Protein AF-A0A7J4J0I2-F1 (afdb_monomer_lite)

Structure (mmCIF, N/CA/C/O backbone):
data_AF-A0A7J4J0I2-F1
#
_entry.id   AF-A0A7J4J0I2-F1
#
loop_
_atom_site.group_PDB
_atom_site.id
_atom_site.type_symbol
_atom_site.label_atom_id
_atom_site.label_alt_id
_atom_site.label_comp_id
_atom_site.label_asym_id
_atom_site.label_entity_id
_atom_site.label_seq_id
_atom_site.pdbx_PDB_ins_code
_atom_site.Cartn_x
_atom_site.Cartn_y
_atom_site.Cartn_z
_atom_site.occupancy
_atom_site.B_iso_or_equiv
_atom_site.auth_seq_id
_atom_site.auth_comp_id
_atom_site.auth_asym_id
_atom_site.auth_atom_id
_atom_site.pdbx_PDB_model_num
ATOM 1 N N . MET A 1 1 ? 25.455 -8.891 -52.100 1.00 64.12 1 MET A N 1
ATOM 2 C CA . MET A 1 1 ? 26.441 -8.818 -51.002 1.00 64.12 1 MET A CA 1
ATOM 3 C C . MET A 1 1 ? 26.200 -7.499 -50.297 1.00 64.12 1 MET A C 1
ATOM 5 O O . MET A 1 1 ? 26.222 -6.482 -50.978 1.00 64.12 1 MET A O 1
ATOM 9 N N . ALA A 1 2 ? 25.825 -7.516 -49.017 1.00 68.25 2 ALA A N 1
ATOM 10 C CA . ALA A 1 2 ? 25.670 -6.274 -48.261 1.00 68.25 2 ALA A CA 1
ATOM 11 C C . ALA A 1 2 ? 27.054 -5.639 -48.069 1.00 68.25 2 ALA A C 1
ATOM 13 O O . ALA A 1 2 ? 28.023 -6.358 -47.836 1.00 68.25 2 ALA A O 1
ATOM 14 N N . ASP A 1 3 ? 27.136 -4.319 -48.219 1.00 88.50 3 ASP A N 1
ATOM 15 C CA . ASP A 1 3 ? 28.369 -3.560 -48.009 1.00 88.50 3 ASP A CA 1
ATOM 16 C C . ASP A 1 3 ? 28.854 -3.735 -46.558 1.00 88.50 3 ASP A C 1
ATOM 18 O O . ASP A 1 3 ? 28.046 -3.763 -45.625 1.00 88.50 3 ASP A O 1
ATOM 22 N N . GLU A 1 4 ? 30.166 -3.864 -46.360 1.00 89.50 4 GLU A N 1
ATOM 23 C CA . GLU A 1 4 ? 30.788 -4.048 -45.042 1.00 89.50 4 GLU A CA 1
ATOM 24 C C . GLU A 1 4 ? 30.343 -2.969 -44.040 1.00 89.50 4 GLU A C 1
ATOM 26 O O . GLU A 1 4 ? 30.040 -3.268 -42.885 1.00 89.50 4 GLU A O 1
ATOM 31 N N . LYS A 1 5 ? 30.187 -1.722 -44.495 1.00 89.56 5 LYS A N 1
ATOM 32 C CA . LYS A 1 5 ? 29.739 -0.600 -43.662 1.00 89.56 5 LYS A CA 1
ATOM 33 C C . LYS A 1 5 ? 28.273 -0.736 -43.268 1.00 89.56 5 LYS A C 1
ATOM 35 O O . LYS A 1 5 ? 27.906 -0.353 -42.159 1.00 89.56 5 LYS A O 1
ATOM 40 N N . ILE A 1 6 ? 27.442 -1.297 -44.149 1.00 91.31 6 ILE A N 1
ATOM 41 C CA . ILE A 1 6 ? 26.028 -1.573 -43.864 1.00 91.3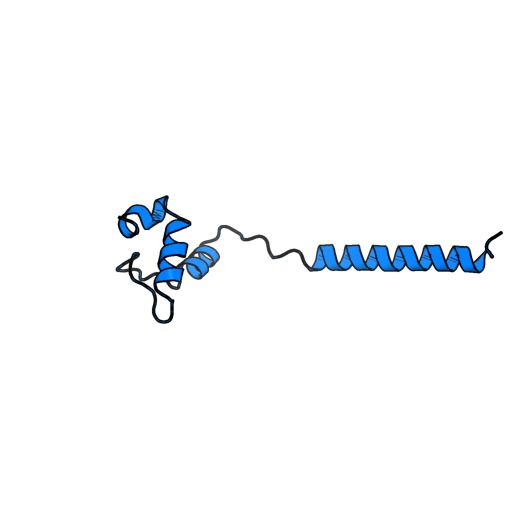1 6 ILE A CA 1
ATOM 42 C C . ILE A 1 6 ? 25.923 -2.666 -42.799 1.00 91.31 6 ILE A C 1
ATOM 44 O O . ILE A 1 6 ? 25.152 -2.521 -41.854 1.00 91.31 6 ILE A O 1
ATOM 48 N N . LEU A 1 7 ? 26.730 -3.724 -42.905 1.00 91.06 7 LEU A N 1
ATOM 49 C CA . LEU A 1 7 ? 26.774 -4.777 -41.889 1.00 91.06 7 LEU A CA 1
ATOM 50 C C . LEU A 1 7 ? 27.216 -4.218 -40.531 1.00 91.06 7 LEU A C 1
ATOM 52 O O . LEU A 1 7 ? 26.537 -4.452 -39.532 1.00 91.06 7 LEU A O 1
ATOM 56 N N . ILE A 1 8 ? 28.283 -3.415 -40.493 1.00 93.31 8 ILE A N 1
ATOM 57 C CA . ILE A 1 8 ? 28.759 -2.767 -39.261 1.00 93.31 8 ILE A CA 1
ATOM 58 C C . ILE A 1 8 ? 27.673 -1.872 -38.648 1.00 93.31 8 ILE A C 1
ATOM 60 O O . ILE A 1 8 ? 27.433 -1.946 -37.443 1.00 93.31 8 ILE A O 1
ATOM 64 N N . ALA A 1 9 ? 26.980 -1.066 -39.457 1.00 93.38 9 ALA A N 1
ATOM 65 C CA . ALA A 1 9 ? 25.915 -0.189 -38.977 1.00 93.38 9 ALA A CA 1
ATOM 66 C C . ALA A 1 9 ? 24.741 -0.973 -38.367 1.00 93.38 9 ALA A C 1
ATOM 68 O O . ALA A 1 9 ? 24.218 -0.581 -37.324 1.00 93.38 9 ALA A O 1
ATOM 69 N N . ILE A 1 10 ? 24.360 -2.102 -38.971 1.00 94.56 10 ILE A N 1
ATOM 70 C CA . ILE A 1 10 ? 23.297 -2.974 -38.451 1.00 94.56 10 ILE A CA 1
ATOM 71 C C . ILE A 1 10 ? 23.701 -3.572 -37.101 1.00 94.56 10 ILE A C 1
ATOM 73 O O . ILE A 1 10 ? 22.921 -3.509 -36.150 1.00 94.56 10 ILE A O 1
ATOM 77 N N . PHE A 1 11 ? 24.917 -4.112 -36.983 1.00 94.56 11 PHE A N 1
ATOM 78 C CA . PHE A 1 11 ? 25.388 -4.690 -35.721 1.00 94.56 11 PHE A CA 1
ATOM 79 C C . PHE A 1 11 ? 25.531 -3.639 -34.618 1.00 94.56 11 PHE A C 1
ATOM 81 O O . PHE A 1 11 ? 25.089 -3.873 -33.494 1.00 94.56 11 PHE A O 1
ATOM 88 N N . ALA A 1 12 ? 26.088 -2.468 -34.934 1.00 94.25 12 ALA A N 1
ATOM 89 C CA . ALA A 1 12 ? 26.209 -1.369 -33.981 1.00 94.25 12 ALA A CA 1
ATOM 90 C C . ALA A 1 12 ? 24.832 -0.872 -33.511 1.00 94.25 12 ALA A C 1
ATOM 92 O O . ALA A 1 12 ? 24.629 -0.658 -32.316 1.00 94.25 12 ALA A O 1
ATOM 93 N N . GLY A 1 13 ? 23.868 -0.755 -34.4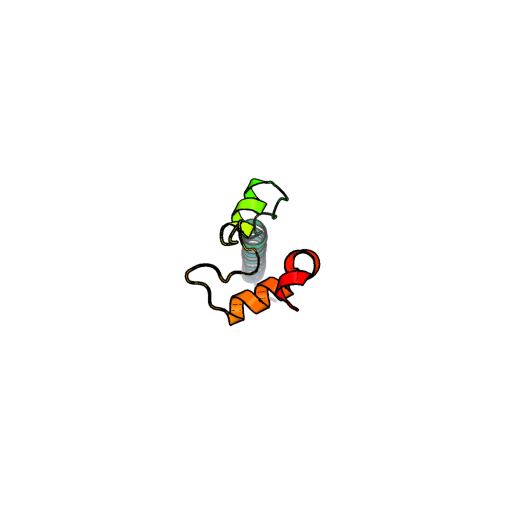29 1.00 95.69 13 GLY A N 1
ATOM 94 C CA . GLY A 1 13 ? 22.490 -0.388 -34.107 1.00 95.69 13 GLY A CA 1
ATOM 95 C C . GLY A 1 13 ? 21.804 -1.418 -33.209 1.00 95.69 13 GLY A C 1
ATOM 96 O O . GLY A 1 13 ? 21.226 -1.053 -32.187 1.00 95.69 13 GLY A O 1
ATOM 97 N N . ALA A 1 14 ? 21.918 -2.708 -33.535 1.00 94.62 14 ALA A N 1
ATOM 98 C CA . ALA A 1 14 ? 21.349 -3.783 -32.724 1.00 94.62 14 ALA A CA 1
ATOM 99 C C . ALA A 1 14 ? 21.955 -3.824 -31.312 1.00 94.62 14 ALA A C 1
ATOM 101 O O . ALA A 1 14 ? 21.227 -3.989 -30.333 1.00 94.62 14 ALA A O 1
ATOM 102 N N . LEU A 1 15 ? 23.270 -3.616 -31.192 1.00 96.12 15 LEU A N 1
ATOM 103 C CA . LEU A 1 15 ? 23.962 -3.579 -29.905 1.00 96.12 15 LEU A CA 1
ATOM 104 C C . LEU A 1 15 ? 23.529 -2.375 -29.057 1.00 96.12 15 LEU A C 1
ATOM 106 O O . LEU A 1 15 ? 23.268 -2.530 -27.867 1.00 96.12 15 LEU A O 1
ATOM 110 N N . ALA A 1 16 ? 23.396 -1.193 -29.667 1.00 95.94 16 ALA A N 1
ATOM 111 C CA . ALA A 1 16 ? 22.932 0.011 -28.980 1.00 95.94 16 ALA A CA 1
ATOM 112 C C . ALA A 1 16 ? 21.491 -0.141 -28.464 1.00 95.94 16 ALA A C 1
ATOM 114 O O . ALA A 1 16 ? 21.211 0.183 -27.311 1.00 95.94 16 ALA A O 1
ATOM 115 N N . ILE A 1 17 ? 20.591 -0.694 -29.284 1.00 95.44 17 ILE A N 1
ATOM 116 C CA . ILE A 1 17 ? 19.203 -0.963 -28.884 1.00 95.44 17 ILE A CA 1
ATOM 117 C C . ILE A 1 17 ? 19.165 -2.006 -27.760 1.00 95.44 17 ILE A C 1
ATOM 119 O O . ILE A 1 17 ? 18.486 -1.795 -26.757 1.00 95.44 17 ILE A O 1
ATOM 123 N N . GLY A 1 18 ? 19.926 -3.097 -27.883 1.00 94.44 18 GLY A N 1
ATOM 124 C CA . GLY A 1 18 ? 20.013 -4.129 -26.848 1.00 94.44 18 GLY A CA 1
ATOM 125 C C . GLY A 1 18 ? 20.519 -3.581 -25.510 1.00 94.44 18 GLY A C 1
ATOM 126 O O . GLY A 1 18 ? 19.920 -3.847 -24.469 1.00 94.44 18 GLY A O 1
ATOM 127 N N . ALA A 1 19 ? 21.567 -2.755 -25.534 1.00 94.81 19 ALA A N 1
ATOM 128 C CA . ALA A 1 19 ? 22.093 -2.096 -24.341 1.00 94.81 19 ALA A CA 1
ATOM 129 C C . ALA A 1 19 ? 21.066 -1.144 -23.707 1.00 94.81 19 ALA A C 1
ATOM 131 O O . ALA A 1 19 ? 20.918 -1.127 -22.486 1.00 94.81 19 ALA A O 1
ATOM 132 N N . MET A 1 20 ? 20.317 -0.398 -24.524 1.00 93.19 20 MET A N 1
ATOM 133 C CA . MET A 1 20 ? 19.267 0.497 -24.042 1.00 93.19 20 MET A CA 1
ATOM 134 C C . MET A 1 20 ? 18.143 -0.281 -23.343 1.00 93.19 20 MET A C 1
ATOM 136 O O . MET A 1 20 ? 17.761 0.067 -22.228 1.00 93.19 20 MET A O 1
ATOM 140 N N . VAL A 1 21 ? 17.654 -1.369 -23.945 1.00 92.88 21 VAL A N 1
ATOM 141 C CA . VAL A 1 21 ? 16.609 -2.220 -23.346 1.00 92.88 21 VAL A CA 1
ATOM 142 C C . VAL A 1 21 ? 17.070 -2.815 -22.013 1.00 92.88 21 VAL A C 1
ATOM 144 O O . VAL A 1 21 ? 16.315 -2.791 -21.039 1.00 92.88 21 VAL A O 1
ATOM 147 N N . LEU A 1 22 ? 18.310 -3.306 -21.938 1.00 90.62 22 LEU A N 1
ATOM 148 C CA . LEU A 1 22 ? 18.874 -3.855 -20.701 1.00 90.62 22 LEU A CA 1
ATOM 149 C C . LEU A 1 22 ? 19.005 -2.793 -19.607 1.00 90.62 22 LEU A C 1
ATOM 151 O O . LEU A 1 22 ? 18.643 -3.052 -18.461 1.00 90.62 22 LEU A O 1
ATOM 155 N N . PHE A 1 23 ? 19.476 -1.596 -19.961 1.00 91.75 23 PHE A N 1
ATOM 156 C CA . PHE A 1 23 ? 19.618 -0.488 -19.023 1.00 91.75 23 PHE A CA 1
ATOM 157 C C . PHE A 1 23 ? 18.272 -0.090 -18.407 1.00 91.75 23 PHE A C 1
ATOM 159 O O . PHE A 1 23 ? 18.152 -0.045 -17.185 1.00 91.75 23 PHE A O 1
ATOM 166 N N . PHE A 1 24 ? 17.241 0.128 -19.230 1.00 88.19 24 PHE A N 1
ATOM 167 C 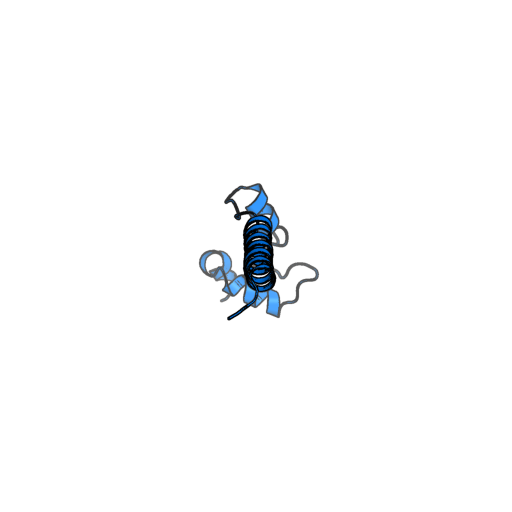CA . PHE A 1 24 ? 15.908 0.467 -18.724 1.00 88.19 24 PHE A CA 1
ATOM 168 C C . PHE A 1 24 ? 15.285 -0.673 -17.910 1.00 88.19 24 PHE A C 1
ATOM 170 O O . PHE A 1 24 ? 14.675 -0.412 -16.878 1.00 88.19 24 PHE A O 1
ATOM 177 N N . SER A 1 25 ? 15.492 -1.933 -18.304 1.00 85.94 25 SER A N 1
ATOM 178 C CA . SER A 1 25 ? 14.976 -3.085 -17.550 1.00 85.94 25 SER A CA 1
ATOM 179 C C . SER A 1 25 ? 15.584 -3.200 -16.148 1.00 85.94 25 SER A C 1
ATOM 181 O O . SER A 1 25 ? 14.878 -3.553 -15.207 1.00 85.94 25 SER A O 1
ATOM 183 N N . LEU A 1 26 ? 16.875 -2.882 -15.989 1.00 83.44 26 LEU A N 1
ATOM 184 C CA . LEU A 1 26 ? 17.520 -2.831 -14.673 1.00 83.44 26 LEU A CA 1
ATOM 185 C C . LEU A 1 26 ? 17.096 -1.596 -13.870 1.00 83.44 26 LEU A C 1
ATOM 187 O O . LEU A 1 26 ? 16.847 -1.701 -12.675 1.00 83.44 26 LEU A O 1
ATOM 191 N N . ALA A 1 27 ? 17.017 -0.433 -14.516 1.00 81.50 27 ALA A N 1
ATOM 192 C CA . ALA A 1 27 ? 16.703 0.827 -13.847 1.00 81.50 27 ALA A CA 1
ATOM 193 C C . ALA A 1 27 ? 15.237 0.928 -13.393 1.00 81.50 27 ALA A C 1
ATOM 195 O O . ALA A 1 27 ? 14.929 1.706 -12.498 1.00 81.50 27 ALA A O 1
ATOM 196 N N . SER A 1 28 ? 14.326 0.180 -14.020 1.00 77.00 28 SER A N 1
ATOM 197 C CA . SER A 1 28 ? 12.886 0.208 -13.729 1.00 77.00 28 SER A CA 1
ATOM 198 C C . SER A 1 28 ? 12.409 -0.931 -12.828 1.00 77.00 28 SER A C 1
ATOM 200 O O . SER A 1 28 ? 11.204 -1.175 -12.760 1.00 77.00 28 SER A O 1
ATOM 202 N N . GLN A 1 29 ? 13.305 -1.648 -12.143 1.00 74.69 29 GLN A N 1
ATOM 203 C CA . GLN A 1 29 ? 12.849 -2.589 -11.124 1.00 74.69 29 GLN A CA 1
ATOM 204 C C . GLN A 1 29 ? 12.239 -1.791 -9.963 1.00 74.69 29 GLN A C 1
ATOM 206 O O . GLN A 1 29 ? 12.942 -0.966 -9.380 1.00 74.69 29 GLN A O 1
ATOM 211 N N . PRO A 1 30 ? 10.946 -1.986 -9.636 1.00 71.38 30 PRO A N 1
ATOM 212 C CA . PRO A 1 30 ? 10.379 -1.364 -8.452 1.00 71.38 30 PRO A CA 1
ATOM 213 C C . PRO A 1 30 ? 11.156 -1.852 -7.232 1.00 71.38 30 PRO A C 1
ATOM 215 O O . PRO A 1 30 ? 11.541 -3.027 -7.176 1.00 71.38 30 PRO A O 1
ATOM 218 N N . ASP A 1 31 ? 11.372 -0.963 -6.262 1.00 77.44 31 ASP A N 1
ATOM 219 C CA . ASP A 1 31 ? 11.955 -1.359 -4.986 1.00 77.44 31 ASP A CA 1
ATOM 220 C C . ASP A 1 31 ? 11.161 -2.544 -4.437 1.00 77.44 31 ASP A C 1
ATOM 222 O O . ASP A 1 31 ? 9.927 -2.522 -4.352 1.00 77.44 31 ASP A O 1
ATOM 226 N N . LYS A 1 32 ? 11.874 -3.627 -4.121 1.00 75.88 32 LYS A N 1
ATOM 227 C CA . LYS A 1 32 ? 11.246 -4.813 -3.556 1.00 75.88 32 LYS A CA 1
ATOM 228 C C . LYS A 1 32 ? 10.572 -4.390 -2.254 1.00 75.88 32 LYS A C 1
ATOM 230 O O . LYS A 1 32 ? 11.249 -3.905 -1.352 1.00 75.88 32 LYS A O 1
ATOM 235 N N . LEU A 1 33 ? 9.257 -4.593 -2.147 1.00 79.06 33 LEU A N 1
ATOM 236 C CA . LEU A 1 33 ? 8.546 -4.339 -0.897 1.00 79.06 33 LEU A CA 1
ATOM 237 C C . LEU A 1 33 ? 9.169 -5.204 0.206 1.00 79.06 33 LEU A C 1
ATOM 239 O O . LEU A 1 33 ? 9.086 -6.435 0.176 1.00 79.06 33 LEU A O 1
ATOM 243 N N . GLU A 1 34 ? 9.824 -4.559 1.164 1.00 85.94 34 GLU A N 1
ATOM 244 C CA . GLU A 1 34 ? 10.364 -5.231 2.338 1.00 85.94 34 GLU A CA 1
ATOM 245 C C . GLU A 1 34 ? 9.291 -5.323 3.423 1.00 85.94 34 GLU A C 1
ATOM 247 O O . GLU A 1 34 ? 8.526 -4.382 3.643 1.00 85.94 34 GLU A O 1
ATOM 252 N N . ASN A 1 35 ? 9.238 -6.448 4.136 1.00 85.19 35 ASN A N 1
ATOM 253 C CA . ASN A 1 35 ? 8.338 -6.594 5.276 1.00 85.19 35 ASN A CA 1
ATOM 254 C C . ASN A 1 35 ? 8.947 -5.895 6.500 1.00 85.19 35 ASN A C 1
ATOM 256 O O . ASN A 1 35 ? 9.591 -6.522 7.341 1.00 85.19 35 ASN A O 1
ATOM 260 N N . THR A 1 36 ? 8.800 -4.572 6.546 1.00 89.94 36 THR A N 1
ATOM 261 C CA . THR A 1 36 ? 9.264 -3.725 7.645 1.00 89.94 36 THR A CA 1
ATOM 262 C C . THR A 1 36 ? 8.077 -3.078 8.361 1.00 89.94 36 THR A C 1
ATOM 264 O O . THR A 1 36 ? 7.046 -2.818 7.732 1.00 89.94 36 THR A O 1
ATOM 267 N N . PRO A 1 37 ? 8.217 -2.730 9.655 1.00 89.56 37 PRO A N 1
ATOM 268 C CA . PRO A 1 37 ? 7.179 -1.996 10.380 1.00 89.56 37 PRO A CA 1
ATOM 269 C C . PRO A 1 37 ? 6.777 -0.674 9.707 1.00 89.56 37 PRO A C 1
ATOM 271 O O . PRO A 1 37 ? 5.614 -0.287 9.757 1.00 89.56 37 PRO A O 1
ATOM 274 N N . SER A 1 38 ? 7.721 0.008 9.048 1.00 89.50 38 SER A N 1
ATOM 275 C CA . SER A 1 38 ? 7.448 1.263 8.336 1.00 89.50 38 SER A CA 1
ATOM 276 C C . SER A 1 38 ? 6.573 1.050 7.099 1.00 89.50 38 SER A C 1
ATOM 278 O O . SER A 1 38 ? 5.622 1.804 6.894 1.00 89.50 38 SER A O 1
ATOM 280 N N . ASN A 1 39 ? 6.845 0.006 6.310 1.00 87.12 39 ASN A N 1
ATOM 281 C CA . ASN A 1 39 ? 6.042 -0.322 5.131 1.00 87.12 39 ASN A CA 1
ATOM 282 C C . ASN A 1 39 ? 4.638 -0.781 5.525 1.00 87.12 39 ASN A C 1
ATOM 284 O O . ASN A 1 39 ? 3.662 -0.350 4.917 1.00 87.12 39 ASN A O 1
ATOM 288 N N . TYR A 1 40 ? 4.530 -1.585 6.586 1.00 85.38 40 TYR A N 1
ATOM 289 C CA . TYR A 1 40 ? 3.236 -1.963 7.148 1.00 85.38 40 TYR A CA 1
ATOM 290 C C . TYR A 1 40 ? 2.429 -0.724 7.555 1.00 85.38 40 TYR A C 1
ATOM 292 O O . TYR A 1 40 ? 1.309 -0.548 7.088 1.00 85.38 40 TYR A O 1
ATOM 300 N N . ALA A 1 41 ? 3.028 0.184 8.333 1.00 86.44 41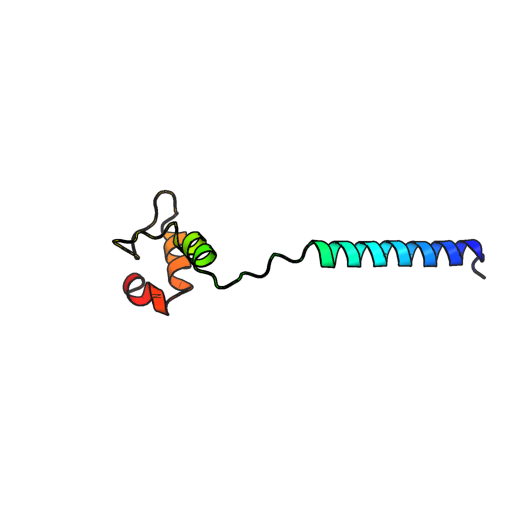 ALA A N 1
ATOM 301 C CA . ALA A 1 41 ? 2.355 1.397 8.791 1.00 86.44 41 ALA A CA 1
ATOM 302 C C . ALA A 1 41 ? 1.890 2.301 7.639 1.00 86.44 41 ALA A C 1
ATOM 304 O O . ALA A 1 41 ? 0.826 2.901 7.739 1.00 86.44 41 ALA A O 1
ATOM 305 N N . GLN A 1 42 ? 2.648 2.396 6.540 1.00 86.00 42 GLN A N 1
ATOM 306 C CA . GLN A 1 42 ?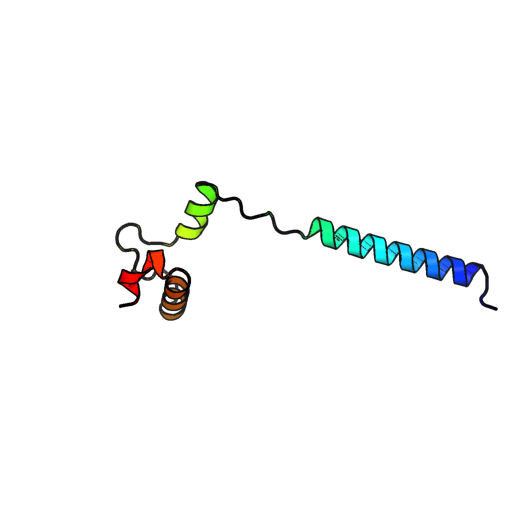 2.211 3.144 5.355 1.00 86.00 42 GLN A CA 1
ATOM 307 C C . GLN A 1 42 ? 0.975 2.512 4.707 1.00 86.00 42 GLN A C 1
ATOM 309 O O . GLN A 1 42 ? 0.021 3.226 4.393 1.00 86.00 42 GLN A O 1
ATOM 314 N N . LEU A 1 43 ? 0.973 1.188 4.542 1.00 83.19 43 LEU A N 1
ATOM 315 C CA . LEU A 1 43 ? -0.116 0.452 3.896 1.00 83.19 43 LEU A CA 1
ATOM 316 C C . LEU A 1 43 ? -1.395 0.431 4.737 1.00 83.19 43 LEU A C 1
ATOM 318 O O . LEU A 1 43 ? -2.484 0.467 4.173 1.00 83.19 43 LEU A O 1
ATOM 322 N N . THR A 1 44 ? -1.271 0.443 6.064 1.00 85.75 44 THR A N 1
ATOM 323 C CA . THR A 1 44 ? -2.414 0.478 6.987 1.00 85.75 44 THR A CA 1
ATOM 324 C C . THR A 1 44 ? -2.748 1.889 7.479 1.00 85.75 44 THR A C 1
ATOM 326 O O . THR A 1 44 ? -3.621 2.050 8.321 1.00 85.75 44 THR A O 1
ATOM 329 N N . SER A 1 45 ? -2.064 2.934 6.999 1.00 85.88 45 SER A N 1
ATOM 330 C CA . SER A 1 45 ? -2.170 4.302 7.549 1.00 85.88 45 SER A CA 1
ATOM 331 C C . SER A 1 45 ? -3.563 4.923 7.448 1.00 85.88 45 SER A C 1
ATOM 333 O O . SER A 1 45 ? -3.891 5.832 8.209 1.00 85.88 45 SER A O 1
ATOM 335 N N . LYS A 1 46 ? -4.369 4.458 6.491 1.00 82.50 46 LYS A N 1
ATOM 336 C CA . LYS A 1 46 ? -5.744 4.922 6.295 1.00 82.50 46 LYS A CA 1
ATOM 337 C C . LYS A 1 46 ? -6.759 4.142 7.120 1.00 82.50 46 LYS A C 1
ATOM 339 O O . LYS A 1 46 ? -7.902 4.573 7.200 1.00 82.50 46 LYS A O 1
ATOM 344 N N . GLU A 1 47 ? -6.371 3.013 7.702 1.00 88.12 47 GLU A N 1
ATOM 345 C CA . GLU A 1 47 ? -7.265 2.227 8.544 1.00 88.12 47 GLU A CA 1
ATOM 346 C C . GLU A 1 47 ? -7.603 3.015 9.808 1.00 88.12 47 GLU A C 1
ATOM 348 O O . GLU A 1 47 ? -6.739 3.652 10.414 1.00 88.12 47 GLU A O 1
ATOM 353 N N . ASN A 1 48 ? -8.870 2.970 10.212 1.00 87.56 48 ASN A N 1
ATOM 354 C CA . ASN A 1 48 ? -9.262 3.504 11.502 1.00 87.56 48 ASN A CA 1
ATOM 355 C C . ASN A 1 48 ? -8.829 2.498 12.591 1.00 87.56 48 ASN A C 1
ATOM 357 O O . ASN A 1 48 ? -9.285 1.354 12.571 1.00 87.56 48 ASN A O 1
ATOM 361 N N . PRO A 1 49 ? -7.949 2.892 13.531 1.00 85.06 49 PRO A N 1
ATOM 362 C CA . PRO A 1 49 ? -7.432 1.986 14.555 1.00 85.06 49 PRO A CA 1
ATOM 363 C C . PRO A 1 49 ? -8.502 1.524 15.552 1.00 85.06 49 PRO A C 1
ATOM 365 O O . PRO A 1 49 ? -8.335 0.471 16.164 1.00 85.06 49 PRO A O 1
ATOM 368 N N . ASP A 1 50 ? -9.586 2.288 15.704 1.00 90.00 50 ASP A N 1
ATOM 369 C CA . ASP A 1 50 ? -10.683 1.978 16.623 1.00 90.00 50 ASP A CA 1
ATOM 370 C C . ASP A 1 50 ? -11.792 1.153 15.948 1.00 90.00 50 ASP A C 1
ATOM 372 O O . ASP A 1 50 ? -12.538 0.444 16.623 1.00 90.00 50 ASP A O 1
ATOM 376 N N . ASP A 1 51 ? -11.899 1.232 14.617 1.00 92.00 51 ASP A N 1
ATOM 377 C CA . ASP A 1 51 ? -12.870 0.486 13.815 1.00 92.00 51 ASP A CA 1
ATOM 378 C C . ASP A 1 51 ? -12.286 0.140 12.444 1.00 92.00 51 ASP A C 1
ATOM 380 O O . ASP A 1 51 ? -12.368 0.901 11.481 1.00 92.00 51 ASP A O 1
ATOM 384 N N . ILE A 1 52 ? -11.729 -1.061 12.353 1.00 90.75 52 ILE A N 1
ATOM 385 C CA . ILE A 1 52 ? -11.088 -1.575 11.144 1.00 90.75 52 ILE A CA 1
ATOM 386 C C . ILE A 1 52 ? -12.056 -1.745 9.956 1.00 90.75 52 ILE A C 1
ATOM 388 O O . ILE A 1 52 ? -11.618 -1.854 8.811 1.00 90.75 52 ILE A O 1
ATOM 392 N N . CYS A 1 53 ? -13.367 -1.752 10.210 1.00 93.06 53 CYS A N 1
ATOM 393 C CA . CYS A 1 53 ? -14.392 -1.872 9.180 1.00 93.06 53 CYS A CA 1
ATOM 394 C C . CYS A 1 53 ? -14.846 -0.506 8.644 1.00 93.06 53 CYS A C 1
ATOM 396 O O . CYS A 1 53 ? -15.428 -0.438 7.558 1.00 93.06 53 CYS A O 1
ATOM 398 N N . ALA A 1 54 ? -14.562 0.586 9.362 1.00 95.12 54 ALA A N 1
ATOM 399 C CA . ALA A 1 54 ? -14.965 1.927 8.965 1.00 95.12 54 ALA A CA 1
ATOM 400 C C . ALA A 1 54 ? -14.292 2.358 7.656 1.00 95.12 54 ALA A C 1
ATOM 402 O O . ALA A 1 54 ? -13.078 2.244 7.488 1.00 95.12 54 ALA A O 1
ATOM 403 N N . VAL A 1 55 ? -15.092 2.920 6.746 1.00 94.19 55 VAL A N 1
ATOM 404 C CA . VAL A 1 55 ? -14.587 3.523 5.507 1.00 94.19 55 VAL A CA 1
ATOM 405 C C . VAL A 1 55 ? -13.735 4.750 5.865 1.00 94.19 55 VAL A C 1
ATOM 407 O O . VAL A 1 55 ? -14.248 5.673 6.509 1.00 94.19 55 VAL A O 1
ATOM 410 N N . PRO A 1 56 ? -12.456 4.806 5.452 1.00 91.06 56 PRO A N 1
ATOM 411 C CA . PRO A 1 56 ? -11.603 5.956 5.724 1.00 91.06 56 PRO A CA 1
ATOM 412 C C . PRO A 1 56 ? -12.127 7.236 5.066 1.00 91.06 56 PRO A C 1
ATOM 414 O O . PRO A 1 56 ? -12.731 7.207 3.992 1.00 91.06 56 PRO A O 1
ATOM 417 N N . ALA A 1 57 ? -11.849 8.389 5.678 1.00 89.00 57 ALA A N 1
ATOM 418 C CA . ALA A 1 57 ? -12.273 9.677 5.137 1.00 89.00 57 ALA A CA 1
ATOM 419 C C . ALA A 1 57 ? -11.719 9.905 3.717 1.00 89.00 57 ALA A C 1
ATOM 421 O O . ALA A 1 57 ? -10.511 9.841 3.487 1.00 89.00 57 ALA A O 1
ATOM 422 N N . GLY A 1 58 ? -12.612 10.209 2.772 1.00 88.38 58 GLY A N 1
ATOM 423 C CA . GLY A 1 58 ? -12.258 10.447 1.370 1.00 88.38 58 GLY A CA 1
ATOM 424 C C . GLY A 1 58 ? -12.056 9.184 0.527 1.00 88.38 58 GLY A C 1
ATOM 425 O O . GLY A 1 58 ? -11.698 9.314 -0.641 1.00 88.38 58 GLY A O 1
ATOM 426 N N . THR A 1 59 ? -12.288 7.994 1.085 1.00 89.75 59 THR A N 1
ATOM 427 C CA . THR A 1 59 ? -12.316 6.728 0.340 1.00 89.75 59 THR A CA 1
ATOM 428 C C . THR A 1 59 ? -13.748 6.401 -0.079 1.00 89.75 59 THR A C 1
ATOM 430 O O . THR A 1 59 ? -14.691 6.624 0.682 1.00 89.75 59 THR A O 1
ATOM 433 N N . ASP A 1 60 ? -13.916 5.867 -1.287 1.00 93.81 60 ASP A N 1
ATOM 434 C CA . ASP A 1 60 ? -15.209 5.373 -1.751 1.00 93.81 60 ASP A CA 1
ATOM 435 C C . ASP A 1 60 ? -15.613 4.079 -1.002 1.00 93.81 60 ASP A C 1
ATOM 437 O O . ASP A 1 60 ? -14.782 3.180 -0.839 1.00 93.81 60 ASP A O 1
ATOM 441 N N . PRO A 1 61 ? -16.867 3.941 -0.530 1.00 93.88 61 PRO A N 1
ATOM 442 C CA . PRO A 1 61 ? -17.293 2.750 0.203 1.00 93.88 61 PRO A CA 1
ATOM 443 C C . PRO A 1 61 ? -17.213 1.440 -0.593 1.00 93.88 61 PRO A C 1
ATOM 445 O O . PRO A 1 61 ? -16.933 0.394 -0.002 1.00 93.88 61 PRO A O 1
ATOM 448 N N . GLU A 1 62 ? -17.460 1.457 -1.908 1.00 93.25 62 GLU A N 1
ATOM 449 C CA . GLU A 1 62 ? -17.385 0.243 -2.729 1.00 93.25 62 GLU A CA 1
ATOM 450 C C . GLU A 1 62 ? -15.930 -0.179 -2.941 1.00 93.25 62 GLU A C 1
ATOM 452 O O . GLU A 1 62 ? -15.609 -1.365 -2.823 1.00 93.25 62 GLU A O 1
ATOM 457 N N . GLU A 1 63 ? -15.038 0.787 -3.163 1.00 91.50 63 GLU A N 1
ATOM 458 C CA . GLU A 1 63 ? -13.590 0.563 -3.203 1.00 91.50 63 GLU A CA 1
ATOM 459 C C . GLU A 1 63 ? -13.074 -0.003 -1.872 1.00 91.50 63 GLU A C 1
ATOM 461 O O . GLU A 1 63 ? -12.315 -0.976 -1.859 1.00 91.50 63 GLU A O 1
ATOM 466 N N . TRP A 1 64 ? -13.539 0.535 -0.739 1.00 92.25 64 TRP A N 1
ATOM 467 C CA . TRP A 1 64 ? -13.163 0.017 0.575 1.00 92.25 64 TRP A CA 1
ATOM 468 C C . TRP A 1 64 ? -13.628 -1.426 0.769 1.00 92.25 64 TR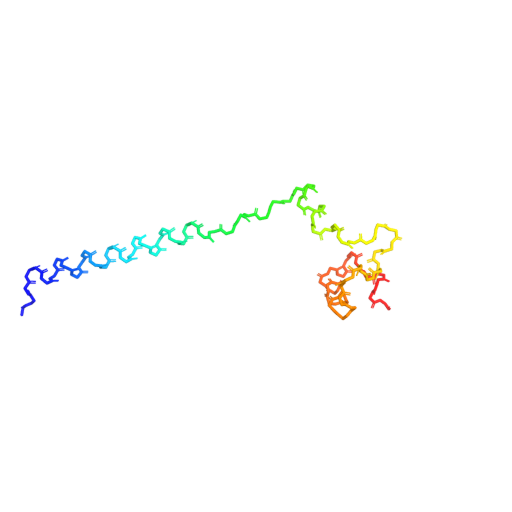P A C 1
ATOM 470 O O . TRP A 1 64 ? -12.846 -2.276 1.187 1.00 92.25 64 TRP A O 1
ATOM 480 N N . LYS A 1 65 ? -14.861 -1.756 0.373 1.00 92.00 65 LYS A N 1
ATOM 481 C CA . LYS A 1 65 ? -15.364 -3.135 0.433 1.00 92.00 65 LYS A CA 1
ATOM 482 C C . LYS A 1 65 ? -14.519 -4.100 -0.406 1.00 92.00 65 LYS A C 1
ATOM 484 O O . LYS A 1 65 ? -14.265 -5.225 0.025 1.00 92.00 65 LYS A O 1
ATOM 489 N N . GLN A 1 66 ? -14.054 -3.672 -1.581 1.00 91.06 66 GLN A N 1
ATOM 490 C CA . GLN A 1 66 ? -13.136 -4.467 -2.404 1.00 91.06 66 GLN A CA 1
ATOM 491 C C . GLN A 1 66 ? -11.762 -4.638 -1.740 1.00 91.06 66 GLN A C 1
ATOM 493 O O . GLN A 1 66 ? -11.208 -5.738 -1.781 1.00 91.06 66 GLN A O 1
ATOM 498 N N . HIS A 1 67 ? -11.231 -3.593 -1.096 1.00 89.69 67 HIS A N 1
ATOM 499 C CA . HIS A 1 67 ? -9.992 -3.672 -0.318 1.00 89.69 67 HIS A CA 1
ATOM 500 C C . HIS A 1 67 ? -10.106 -4.682 0.832 1.00 89.69 67 HIS A C 1
ATOM 502 O O . HIS A 1 67 ? -9.240 -5.545 0.979 1.00 89.69 67 HIS A O 1
ATOM 508 N N . LEU A 1 68 ? -11.197 -4.627 1.602 1.00 91.88 68 LEU A N 1
ATOM 509 C CA . LEU A 1 68 ? -11.454 -5.571 2.692 1.00 91.88 68 LEU A CA 1
ATOM 510 C C . LEU A 1 68 ? -11.503 -7.022 2.177 1.00 91.88 68 LEU A C 1
ATOM 512 O O . LEU A 1 68 ? -10.937 -7.925 2.790 1.00 91.88 68 LEU A O 1
ATOM 516 N N . GLY A 1 69 ? -12.094 -7.244 0.999 1.00 90.75 69 GLY A N 1
ATOM 517 C CA . GLY A 1 69 ? -12.142 -8.554 0.340 1.00 90.75 69 GLY A CA 1
ATOM 518 C C . GLY A 1 69 ? -10.782 -9.127 -0.085 1.00 90.75 69 GLY A C 1
ATOM 519 O O . GLY A 1 69 ? -10.689 -10.329 -0.328 1.00 90.75 69 GLY A O 1
ATOM 520 N N . HIS A 1 70 ? -9.726 -8.309 -0.159 1.00 90.50 70 HIS A N 1
ATOM 521 C CA . HIS A 1 70 ? -8.370 -8.757 -0.506 1.00 90.50 70 HIS A CA 1
ATOM 522 C C . HIS A 1 70 ? -7.651 -9.460 0.658 1.00 90.50 70 HIS A C 1
ATOM 524 O O . HIS A 1 70 ? -6.771 -10.288 0.421 1.00 90.50 70 HIS A O 1
ATOM 530 N N . HIS A 1 71 ? -8.038 -9.153 1.903 1.00 87.56 71 HIS A N 1
ATOM 531 C CA . HIS A 1 71 ? -7.465 -9.723 3.129 1.00 87.56 71 HIS A CA 1
ATOM 532 C C . HIS A 1 71 ? -8.573 -10.257 4.054 1.00 87.56 71 HIS A C 1
ATOM 534 O O . HIS A 1 71 ? -8.804 -9.714 5.140 1.00 87.56 71 HIS A O 1
ATOM 540 N N . PRO A 1 72 ? -9.298 -11.310 3.633 1.00 87.19 72 PRO A N 1
ATOM 541 C CA . PRO A 1 72 ? -10.427 -11.849 4.390 1.00 87.19 72 PRO A CA 1
ATOM 542 C C . PRO A 1 72 ? -10.009 -12.457 5.735 1.00 87.19 72 PRO A C 1
ATOM 544 O O . PRO A 1 72 ? -10.833 -12.570 6.631 1.00 87.19 72 PRO A O 1
ATOM 547 N N . ASP A 1 73 ? -8.738 -12.818 5.907 1.00 91.12 73 ASP A N 1
ATOM 548 C CA . ASP A 1 73 ? -8.156 -13.252 7.179 1.00 91.12 73 ASP A CA 1
ATOM 549 C C . ASP A 1 73 ? -8.099 -12.122 8.219 1.00 91.12 73 ASP A C 1
ATOM 551 O O . ASP A 1 73 ? -8.331 -12.359 9.403 1.00 91.12 73 ASP A O 1
ATOM 555 N N . LYS A 1 74 ? -7.832 -10.890 7.774 1.00 87.81 74 LYS A N 1
ATOM 556 C CA . LYS A 1 74 ? -7.770 -9.694 8.624 1.00 87.81 74 LYS A CA 1
ATOM 557 C C . LYS A 1 74 ? -9.146 -9.058 8.824 1.00 87.81 74 LYS A C 1
ATOM 559 O O . LYS A 1 74 ? -9.459 -8.599 9.920 1.00 87.81 74 LYS A O 1
ATOM 564 N N . TYR A 1 75 ? -9.962 -9.034 7.773 1.00 92.56 75 TYR A N 1
ATOM 565 C CA . TYR A 1 75 ? -11.218 -8.283 7.725 1.00 92.56 75 TYR A CA 1
ATOM 566 C C . TYR A 1 75 ? -12.471 -9.164 7.734 1.00 92.56 75 TYR A C 1
ATOM 568 O O . TYR A 1 75 ? -13.534 -8.689 7.346 1.00 92.56 75 TYR A O 1
ATOM 576 N N . ALA A 1 76 ? -12.376 -10.424 8.178 1.00 92.56 76 ALA A N 1
ATOM 577 C CA . ALA A 1 76 ? -13.509 -11.357 8.223 1.00 92.56 76 ALA A CA 1
ATOM 578 C C . ALA A 1 76 ? -14.763 -10.717 8.840 1.00 92.56 76 ALA A C 1
ATOM 580 O O . ALA A 1 76 ? -15.816 -10.702 8.216 1.00 92.56 76 ALA A O 1
ATOM 581 N N . GLN A 1 77 ? -14.604 -10.076 10.002 1.00 91.88 77 GLN A N 1
ATOM 582 C CA . GLN A 1 77 ? -15.681 -9.401 10.737 1.00 91.88 77 GLN A CA 1
ATOM 583 C C . GLN A 1 77 ? -16.305 -8.192 10.014 1.00 91.88 77 GLN A C 1
ATOM 585 O O . GLN A 1 77 ? -17.346 -7.702 10.433 1.00 91.88 77 GLN A O 1
ATOM 590 N N . CYS A 1 78 ? -15.667 -7.683 8.957 1.00 92.31 78 CYS A N 1
ATOM 591 C CA . CYS A 1 78 ? -16.143 -6.537 8.182 1.00 92.31 78 CYS A CA 1
ATOM 592 C C . CYS A 1 78 ? -16.915 -6.940 6.919 1.00 92.31 78 CYS A C 1
ATOM 594 O O . CYS A 1 78 ? -17.459 -6.074 6.234 1.00 92.31 78 CYS A O 1
ATOM 596 N N . LEU A 1 79 ? -16.899 -8.228 6.564 1.00 84.31 79 LEU A N 1
ATOM 597 C CA . LEU A 1 79 ? -17.473 -8.764 5.327 1.00 84.31 79 LEU A CA 1
ATOM 598 C C . LEU A 1 79 ? -18.727 -9.621 5.565 1.00 84.31 79 LEU A C 1
ATOM 600 O O . LEU A 1 79 ? -19.277 -10.146 4.594 1.00 84.31 79 LEU A O 1
ATOM 604 N N . GLU A 1 80 ? -19.148 -9.763 6.825 1.00 69.19 80 GLU A N 1
ATOM 605 C CA . GLU A 1 80 ? -20.362 -10.480 7.245 1.00 69.19 80 GLU A CA 1
ATOM 606 C C . GLU A 1 80 ? -21.652 -9.678 7.011 1.00 69.19 80 GLU A C 1
ATOM 608 O O . GLU A 1 80 ? -21.643 -8.433 7.169 1.00 69.19 80 GLU A O 1
#

Organism: NCBI:txid3101447

Radius of gyration: 25.17 Å; chains: 1; bounding box: 51×24×68 Å

Secondary structure (DSSP, 8-state):
---HHHHHHHHHHHHHHHHHHHHHHHHTPPPP----HHHHHHHTTTS-SS-TTSPPTT--HHHHHHHHHH-HHHHGGG--

Sequence (80 aa):
MADEKILIAIFAGALAIGAMVLFFSLASQPDKLENTPSNYAQLTSKENPDDICAVPAGTDPEEWKQHLGHHPDKYAQCLE

pLDDT: mean 88.32, std 6.6, range [64.12, 96.12]

Foldseek 3Di:
DDDPVRVVVVVVVVVVVVVVVVVCVVVPDPDDDDPDPVSVCVVCVQADPVDNLDDGPPHDNVVSLVVLVVCCVVNVVNND